Protein AF-A0AAD9PDE0-F1 (afdb_monomer_lite)

Secondary structure (DSSP, 8-state):
-------S-SS-S---HHHHHHGGGSSSSSSTTHHHHHHHHHHHHHH-HHHHHHHSHHHHHHHHHHHH-HHHHHHHHHHHHHHHHTTPPPPPPPPTTS-------

Sequence (105 aa):
MAREPGNLRELPMFNTPFTRFTEHWFTFQKGPCADFEIDYVRCASAVGMHRAEKECRNYLDDFLECAWGIKAVKRYEIMQKERRKQSLAPVKKPEPDSVHVPIIF

Foldseek 3Di:
DDDDPQDPPADDPDDDPVCVVCVVVPDCCPDPLNVLVVQLSVQCRNVPVVCSVPPVVVSVVVSVCVVPVPVVVVVVVVVVVVCVVVVHDDDDDDDPPPDPDPPPD

Structure (mmCIF, N/CA/C/O backbone):
data_AF-A0AAD9PDE0-F1
#
_entry.id   AF-A0AAD9PDE0-F1
#
loop_
_atom_site.group_PDB
_atom_site.id
_atom_site.type_symbol
_atom_site.label_atom_id
_atom_site.label_alt_id
_atom_site.label_comp_id
_atom_site.label_asym_id
_atom_site.label_entity_id
_atom_site.label_seq_id
_atom_site.pdbx_PDB_ins_code
_atom_site.Cartn_x
_atom_site.Cartn_y
_atom_site.Cartn_z
_atom_site.occupancy
_atom_site.B_iso_or_equiv
_atom_site.auth_seq_id
_atom_site.auth_comp_id
_atom_site.auth_asym_id
_atom_site.auth_atom_id
_atom_site.pdbx_PDB_model_num
ATOM 1 N N . MET A 1 1 ? 12.024 -23.763 -11.219 1.00 33.44 1 MET A N 1
ATOM 2 C CA . MET A 1 1 ? 11.286 -22.770 -12.028 1.00 33.44 1 MET A CA 1
ATOM 3 C C . MET A 1 1 ? 12.304 -22.040 -12.882 1.00 33.44 1 MET A C 1
ATOM 5 O O . MET A 1 1 ? 13.296 -21.563 -12.342 1.00 33.44 1 MET A O 1
ATOM 9 N N . ALA A 1 2 ? 12.155 -22.140 -14.201 1.00 34.41 2 ALA A N 1
ATOM 10 C CA . ALA A 1 2 ? 13.172 -21.768 -15.176 1.00 34.41 2 ALA A CA 1
ATOM 11 C C . ALA A 1 2 ? 13.486 -20.264 -15.129 1.00 34.41 2 ALA A C 1
ATOM 13 O O . ALA A 1 2 ? 12.583 -19.435 -15.068 1.00 34.41 2 ALA A O 1
ATOM 14 N N . ARG A 1 3 ? 14.785 -19.944 -15.136 1.00 49.25 3 ARG A N 1
ATOM 15 C CA . ARG A 1 3 ? 15.313 -18.602 -15.389 1.00 49.25 3 ARG A CA 1
ATOM 16 C C . ARG A 1 3 ? 15.246 -18.359 -16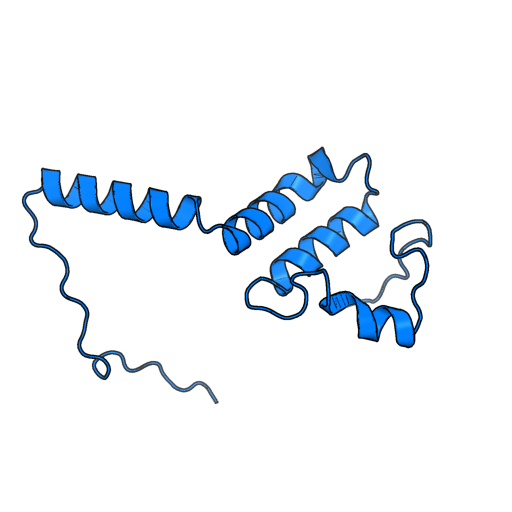.894 1.00 49.25 3 ARG A C 1
ATOM 18 O O . ARG A 1 3 ? 16.045 -18.943 -17.620 1.00 49.25 3 ARG A O 1
ATOM 25 N N . GLU A 1 4 ? 14.341 -17.503 -17.345 1.00 49.47 4 GLU A N 1
ATOM 26 C CA . GLU A 1 4 ? 14.459 -16.902 -18.674 1.00 49.47 4 GLU A CA 1
ATOM 27 C C . GLU A 1 4 ? 15.281 -15.608 -18.567 1.00 49.47 4 GLU A C 1
ATOM 29 O O . GLU A 1 4 ? 15.050 -14.814 -17.648 1.00 49.47 4 GLU A O 1
ATOM 34 N N . PRO A 1 5 ? 16.275 -15.384 -19.448 1.00 49.69 5 PRO A N 1
ATOM 35 C CA . PRO A 1 5 ? 16.994 -14.122 -19.499 1.00 49.69 5 PRO A CA 1
ATOM 36 C C . PRO A 1 5 ? 16.075 -13.056 -20.108 1.00 49.69 5 PRO A C 1
ATOM 38 O O . PRO A 1 5 ? 15.971 -12.922 -21.326 1.00 49.69 5 PRO A O 1
ATOM 41 N N . GLY A 1 6 ? 15.386 -12.322 -19.232 1.00 46.19 6 GLY A N 1
ATOM 42 C CA . GLY A 1 6 ? 14.613 -11.135 -19.583 1.00 46.19 6 GLY A CA 1
ATOM 43 C C . GLY A 1 6 ? 15.462 -10.128 -20.365 1.00 46.19 6 GLY A C 1
ATOM 44 O O . GLY A 1 6 ? 16.619 -9.862 -20.038 1.00 46.19 6 GLY A O 1
ATOM 45 N N . ASN A 1 7 ? 14.866 -9.632 -21.442 1.00 49.31 7 ASN A N 1
ATOM 46 C CA . ASN A 1 7 ? 15.402 -8.720 -22.443 1.00 49.31 7 ASN A CA 1
ATOM 47 C C . ASN A 1 7 ? 15.955 -7.424 -21.803 1.00 49.31 7 ASN A C 1
ATOM 49 O O . ASN A 1 7 ? 15.324 -6.834 -20.935 1.00 49.31 7 ASN A O 1
ATOM 53 N N . LEU A 1 8 ? 17.127 -6.957 -22.249 1.00 49.25 8 LEU A N 1
ATOM 54 C CA . LEU A 1 8 ? 17.958 -5.891 -21.648 1.00 49.25 8 LEU A CA 1
ATOM 55 C C . LEU A 1 8 ? 17.358 -4.454 -21.643 1.00 49.25 8 LEU A C 1
ATOM 57 O O . LEU A 1 8 ? 18.099 -3.480 -21.521 1.00 49.25 8 LEU A O 1
ATOM 61 N N . ARG A 1 9 ? 16.042 -4.275 -21.812 1.00 49.47 9 ARG A N 1
ATOM 62 C CA . ARG A 1 9 ? 15.375 -2.963 -21.984 1.00 49.47 9 ARG A CA 1
ATOM 63 C C . ARG A 1 9 ? 14.551 -2.495 -20.779 1.00 49.47 9 ARG A C 1
ATOM 65 O O . ARG A 1 9 ? 13.718 -1.602 -20.911 1.00 49.47 9 ARG A O 1
ATOM 72 N N . GLU A 1 10 ? 14.783 -3.079 -19.614 1.00 51.09 10 GLU A N 1
ATOM 73 C CA . GLU A 1 10 ? 13.917 -2.943 -18.445 1.00 51.0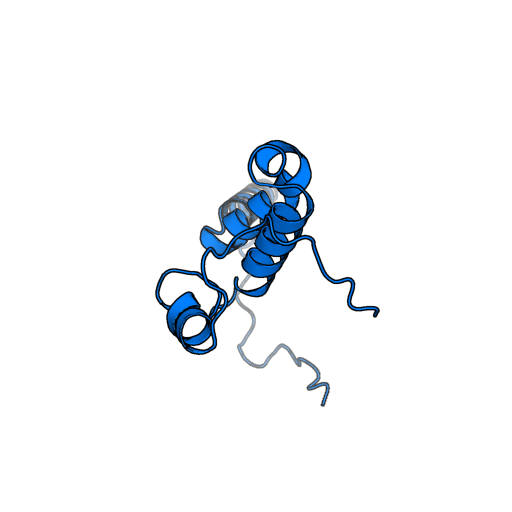9 10 GLU A CA 1
ATOM 74 C C . GLU A 1 10 ? 14.795 -2.651 -17.211 1.00 51.09 10 GLU A C 1
ATOM 76 O O . GLU A 1 10 ? 15.757 -3.368 -16.949 1.00 51.09 10 GLU A O 1
ATOM 81 N N . LEU A 1 11 ? 14.533 -1.534 -16.520 1.00 52.41 11 LEU A N 1
ATOM 82 C CA . LEU A 1 11 ? 15.346 -0.945 -15.433 1.00 52.41 11 LEU A CA 1
ATOM 83 C C . LEU A 1 11 ? 15.768 -1.969 -14.347 1.00 52.41 11 LEU A C 1
ATOM 85 O O . LEU A 1 11 ? 14.960 -2.832 -14.010 1.00 52.41 11 LEU A O 1
ATOM 89 N N . PRO A 1 12 ? 16.980 -1.866 -13.746 1.00 57.62 12 PRO A N 1
ATOM 90 C CA . PRO A 1 12 ? 17.768 -0.647 -13.529 1.00 57.62 12 PRO A CA 1
ATOM 91 C C . PRO A 1 12 ? 18.828 -0.380 -14.607 1.00 57.62 12 PRO A C 1
ATOM 93 O O . PRO A 1 12 ? 19.477 -1.295 -15.104 1.00 57.62 12 PRO A O 1
ATOM 96 N N . MET A 1 13 ? 19.069 0.906 -14.903 1.00 53.66 13 MET A N 1
ATOM 97 C CA . MET A 1 13 ? 20.085 1.383 -15.866 1.00 53.66 13 MET A CA 1
ATOM 98 C C . MET A 1 13 ? 21.495 0.821 -15.595 1.00 53.66 13 MET A C 1
ATOM 100 O O . MET A 1 13 ? 22.304 0.721 -16.512 1.00 53.66 13 MET A O 1
ATOM 104 N N . PHE A 1 14 ? 21.781 0.437 -14.344 1.00 58.09 14 PHE A N 1
ATOM 105 C CA . PHE A 1 14 ? 23.033 -0.185 -13.922 1.00 58.09 14 PHE A CA 1
ATOM 106 C C . PHE A 1 14 ? 22.748 -1.308 -12.919 1.00 58.09 14 PHE A C 1
ATOM 108 O O . PHE A 1 14 ? 22.480 -1.044 -11.747 1.00 58.09 14 PHE A O 1
ATOM 115 N N . ASN A 1 15 ? 22.832 -2.567 -13.353 1.00 61.84 15 ASN A N 1
ATOM 116 C CA . ASN A 1 15 ? 22.714 -3.731 -12.473 1.00 61.84 15 ASN A CA 1
ATOM 117 C C . ASN A 1 15 ? 24.113 -4.241 -12.088 1.00 61.84 15 ASN A C 1
ATOM 119 O O . ASN A 1 15 ? 24.660 -5.159 -12.696 1.00 61.84 15 ASN A O 1
ATOM 123 N N . THR A 1 16 ? 24.730 -3.577 -11.114 1.00 74.75 16 THR A N 1
ATOM 124 C CA . THR A 1 16 ? 26.064 -3.901 -10.594 1.00 74.75 16 THR A CA 1
ATOM 125 C C . THR A 1 16 ? 25.956 -4.356 -9.139 1.00 74.75 16 THR A C 1
ATOM 127 O O . THR A 1 16 ? 24.995 -3.998 -8.457 1.00 74.75 16 THR A O 1
ATOM 130 N N . PRO A 1 17 ? 26.938 -5.108 -8.611 1.00 74.31 17 PRO A N 1
ATOM 131 C CA . PRO A 1 17 ? 26.926 -5.522 -7.207 1.00 74.31 17 PRO A CA 1
ATOM 132 C C . PRO A 1 17 ? 26.792 -4.336 -6.238 1.00 74.31 17 PRO A C 1
ATOM 134 O O . PRO A 1 17 ? 26.112 -4.441 -5.222 1.00 74.31 17 PRO A O 1
ATOM 137 N N . PHE A 1 18 ? 27.384 -3.190 -6.591 1.00 74.12 18 PHE A N 1
ATOM 138 C CA . PHE A 1 18 ? 27.312 -1.962 -5.803 1.00 74.12 18 PHE A CA 1
ATOM 139 C C . PHE A 1 18 ? 25.936 -1.297 -5.868 1.00 74.12 18 PHE A C 1
ATOM 141 O O . PHE A 1 18 ? 25.405 -0.907 -4.833 1.00 74.12 18 PHE A O 1
ATOM 148 N N . THR A 1 19 ? 25.323 -1.211 -7.052 1.00 69.75 19 THR A N 1
ATOM 149 C CA . THR A 1 19 ? 23.986 -0.613 -7.189 1.00 69.75 19 THR A CA 1
ATOM 150 C C . THR A 1 19 ? 22.890 -1.473 -6.567 1.00 69.75 19 THR A C 1
ATOM 152 O O . THR A 1 19 ? 21.986 -0.916 -5.954 1.00 69.75 19 THR A O 1
ATOM 155 N N . ARG A 1 20 ? 23.015 -2.810 -6.601 1.00 68.12 20 ARG A N 1
ATOM 156 C CA . ARG A 1 20 ? 22.118 -3.717 -5.857 1.00 68.12 20 ARG A CA 1
ATOM 157 C C . ARG A 1 20 ? 22.254 -3.546 -4.348 1.00 68.12 20 ARG A C 1
ATOM 159 O O . ARG A 1 20 ? 21.274 -3.659 -3.619 1.00 68.12 20 ARG A O 1
ATOM 166 N N . PHE A 1 21 ? 23.465 -3.256 -3.866 1.00 74.00 21 PHE A N 1
ATOM 167 C CA . PHE A 1 21 ? 23.667 -2.979 -2.450 1.00 74.00 21 PHE A CA 1
ATOM 168 C C . PHE A 1 21 ? 23.026 -1.656 -2.036 1.00 74.00 21 PHE A C 1
ATOM 170 O O . PHE A 1 21 ? 22.528 -1.590 -0.931 1.00 74.00 21 PHE A O 1
ATOM 177 N N . THR A 1 22 ? 22.963 -0.617 -2.869 1.00 73.56 22 THR A N 1
ATOM 178 C CA . THR A 1 22 ? 22.364 0.676 -2.468 1.00 73.56 22 THR A CA 1
ATOM 179 C C . THR A 1 22 ? 20.873 0.815 -2.794 1.00 73.56 22 THR A C 1
ATOM 181 O O . THR A 1 22 ? 20.255 1.798 -2.399 1.00 73.56 22 THR A O 1
ATOM 184 N N . GLU A 1 23 ? 20.280 -0.159 -3.488 1.00 68.50 23 GLU A N 1
ATOM 185 C CA . GLU A 1 23 ? 18.903 -0.106 -4.004 1.00 68.50 23 GLU A CA 1
ATOM 186 C C . GLU A 1 23 ? 17.846 0.065 -2.900 1.00 68.50 23 GLU A C 1
ATOM 188 O O . GLU A 1 23 ? 16.916 0.861 -3.019 1.00 68.50 23 GLU A O 1
ATOM 193 N N . HIS A 1 24 ? 18.055 -0.608 -1.770 1.00 71.19 24 HIS A N 1
ATOM 194 C CA . HIS A 1 24 ? 17.164 -0.615 -0.609 1.00 71.19 24 HIS A CA 1
ATOM 195 C C . HIS A 1 24 ? 17.120 0.692 0.204 1.00 71.19 24 HIS A C 1
ATOM 197 O O . HIS A 1 24 ? 16.340 0.790 1.147 1.00 71.19 24 HIS A O 1
ATOM 203 N N . TRP A 1 25 ? 17.961 1.686 -0.104 1.00 72.12 25 TRP A N 1
ATOM 204 C CA . TRP A 1 25 ? 18.020 2.925 0.684 1.00 72.12 25 TRP A CA 1
ATOM 205 C C . TRP A 1 25 ? 16.877 3.897 0.358 1.00 72.12 25 TRP A C 1
ATOM 207 O O . TRP A 1 25 ? 16.484 4.699 1.203 1.00 72.12 25 TRP A O 1
ATOM 217 N N . PHE A 1 26 ? 16.334 3.803 -0.858 1.00 70.56 26 PHE A N 1
ATOM 218 C CA . PHE A 1 26 ? 15.269 4.671 -1.374 1.00 70.56 26 PHE A CA 1
ATOM 219 C C . PHE A 1 26 ? 14.009 3.896 -1.794 1.00 70.56 26 PHE A C 1
ATOM 221 O O . PHE A 1 26 ? 13.089 4.484 -2.355 1.00 70.56 26 PHE A O 1
ATOM 228 N N . THR A 1 27 ? 13.971 2.587 -1.539 1.00 76.56 27 THR A N 1
ATOM 229 C CA . THR A 1 27 ? 12.892 1.668 -1.935 1.00 76.56 27 THR A CA 1
ATOM 230 C C . THR A 1 27 ? 12.364 0.898 -0.723 1.00 76.56 27 THR A C 1
ATOM 232 O O . THR A 1 27 ? 12.982 0.895 0.344 1.00 76.56 27 THR A O 1
ATOM 235 N N . PHE A 1 28 ? 11.221 0.228 -0.869 1.00 77.25 28 PHE A N 1
ATOM 236 C CA . PHE A 1 28 ? 10.632 -0.628 0.170 1.00 77.25 28 PHE A CA 1
ATOM 237 C C . PHE A 1 28 ? 11.165 -2.072 0.124 1.00 77.25 28 PHE A C 1
ATOM 239 O O . PHE A 1 28 ? 10.673 -2.933 0.857 1.00 77.25 28 PHE A O 1
ATOM 246 N N . GLN A 1 29 ? 12.223 -2.326 -0.660 1.00 72.50 29 GLN A N 1
ATOM 247 C CA . GLN A 1 29 ? 12.813 -3.649 -0.887 1.00 72.50 29 GLN A CA 1
ATOM 248 C C . GLN A 1 29 ? 13.327 -4.309 0.400 1.00 72.50 29 GLN A C 1
ATOM 250 O O . GLN A 1 29 ? 13.549 -5.518 0.438 1.00 72.50 29 GLN A O 1
ATOM 255 N N . LYS A 1 30 ? 13.513 -3.532 1.474 1.00 72.69 30 LYS A N 1
ATOM 256 C CA . LYS A 1 30 ? 13.832 -4.028 2.814 1.00 72.69 30 LYS A CA 1
ATOM 257 C C . LYS A 1 30 ? 12.740 -3.605 3.798 1.00 72.69 30 LYS A C 1
ATOM 259 O O . LYS A 1 30 ? 12.890 -2.633 4.532 1.00 72.69 30 LYS A O 1
ATOM 264 N N . GLY A 1 31 ? 11.633 -4.344 3.811 1.00 83.00 31 GLY A N 1
ATOM 265 C CA . GLY A 1 31 ? 10.487 -4.071 4.674 1.00 83.00 31 GLY A CA 1
ATOM 266 C C . GLY A 1 31 ? 9.349 -5.080 4.496 1.00 83.0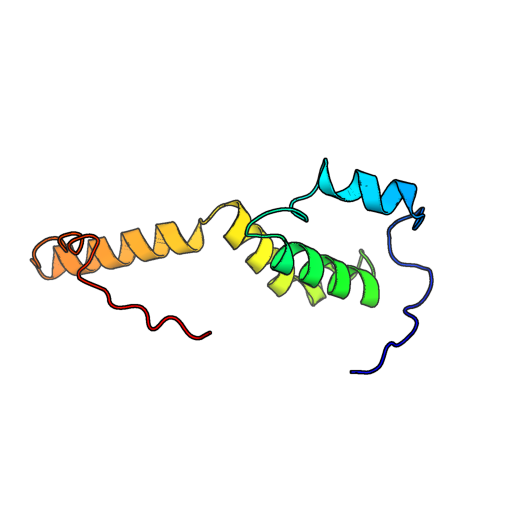0 31 GLY A C 1
ATOM 267 O O . GLY A 1 31 ? 9.464 -5.997 3.687 1.00 83.00 31 GLY A O 1
ATOM 268 N N . PRO A 1 32 ? 8.233 -4.914 5.225 1.00 86.62 32 PRO A N 1
ATOM 269 C CA . PRO A 1 32 ? 7.072 -5.805 5.128 1.00 86.62 32 PRO A CA 1
ATOM 270 C C . PRO A 1 32 ? 6.408 -5.795 3.741 1.00 86.62 32 PRO A C 1
ATOM 272 O O . PRO A 1 32 ? 5.689 -6.729 3.409 1.00 86.62 32 PRO A O 1
ATOM 275 N N . CYS A 1 33 ? 6.660 -4.759 2.932 1.00 91.19 33 CYS A N 1
ATOM 276 C CA . CYS A 1 33 ? 6.110 -4.603 1.584 1.00 91.19 33 CYS A CA 1
ATOM 277 C C . CYS A 1 33 ? 7.099 -4.963 0.463 1.00 91.19 33 CYS A C 1
ATOM 279 O O . CYS A 1 33 ? 6.806 -4.705 -0.703 1.00 91.19 33 CYS A O 1
ATOM 281 N N . ALA A 1 34 ? 8.258 -5.539 0.801 1.00 88.06 34 ALA A N 1
ATOM 282 C CA . ALA A 1 34 ? 9.312 -5.845 -0.164 1.00 88.06 34 ALA A CA 1
ATOM 283 C C . ALA A 1 34 ? 8.834 -6.791 -1.273 1.00 88.06 34 ALA A C 1
ATOM 285 O O . ALA A 1 34 ? 9.106 -6.550 -2.446 1.00 88.06 34 ALA A O 1
ATOM 286 N N . ASP A 1 35 ? 8.080 -7.830 -0.915 1.00 89.69 35 ASP A N 1
ATOM 287 C CA . ASP A 1 35 ? 7.604 -8.823 -1.881 1.00 89.69 35 ASP A CA 1
ATOM 288 C C . ASP A 1 35 ? 6.662 -8.194 -2.921 1.00 89.69 35 ASP A C 1
ATOM 290 O O . ASP A 1 35 ? 6.813 -8.433 -4.119 1.00 89.69 35 ASP A O 1
ATOM 294 N N . PHE A 1 36 ? 5.767 -7.300 -2.485 1.00 93.19 36 PHE A N 1
ATOM 295 C CA . PHE A 1 36 ? 4.851 -6.586 -3.380 1.00 93.19 36 PHE A CA 1
ATOM 296 C C . PHE A 1 36 ? 5.579 -5.625 -4.325 1.00 93.19 36 PHE A C 1
ATOM 298 O O . PHE A 1 36 ? 5.236 -5.541 -5.504 1.00 93.19 36 PHE A O 1
ATOM 305 N N . GLU A 1 37 ? 6.598 -4.914 -3.832 1.00 89.12 37 GLU A N 1
ATOM 306 C CA . GLU A 1 37 ? 7.417 -4.047 -4.683 1.00 89.12 37 GLU A CA 1
ATOM 307 C C . GLU A 1 37 ? 8.163 -4.865 -5.744 1.00 89.12 37 GLU A C 1
ATOM 309 O O . GLU A 1 37 ? 8.165 -4.504 -6.921 1.00 89.12 37 GLU A O 1
ATOM 314 N N . ILE A 1 38 ? 8.749 -5.999 -5.352 1.00 87.44 38 ILE A N 1
ATOM 315 C CA . ILE A 1 38 ? 9.473 -6.881 -6.268 1.00 87.44 38 ILE A CA 1
ATOM 316 C C . ILE A 1 38 ? 8.540 -7.474 -7.330 1.00 87.44 38 ILE A C 1
ATOM 318 O O . ILE A 1 38 ? 8.928 -7.550 -8.497 1.00 87.44 38 ILE A O 1
ATOM 322 N N . ASP A 1 39 ? 7.316 -7.859 -6.976 1.00 90.19 39 ASP A N 1
ATOM 323 C CA . ASP A 1 39 ? 6.348 -8.387 -7.940 1.00 90.19 39 ASP A CA 1
ATOM 324 C C . ASP A 1 39 ? 5.873 -7.320 -8.936 1.00 90.19 39 ASP A C 1
ATOM 326 O O . ASP A 1 39 ? 5.814 -7.586 -10.142 1.00 90.19 39 ASP A O 1
ATOM 330 N N . TYR A 1 40 ? 5.637 -6.086 -8.475 1.00 90.25 40 TYR A N 1
ATOM 331 C CA . TYR A 1 40 ? 5.357 -4.965 -9.373 1.00 90.25 40 TYR A CA 1
ATOM 332 C C . TYR A 1 40 ? 6.532 -4.696 -10.318 1.00 90.25 40 TYR A C 1
ATOM 334 O O . TYR A 1 40 ? 6.328 -4.599 -11.528 1.00 90.25 40 TYR A O 1
ATOM 342 N N . VAL A 1 41 ? 7.763 -4.636 -9.799 1.00 86.44 41 VAL A N 1
ATOM 343 C CA . VAL A 1 41 ? 8.968 -4.390 -10.605 1.00 86.44 41 VAL A CA 1
ATOM 344 C C . VAL A 1 41 ? 9.192 -5.502 -11.630 1.00 86.44 41 VAL A C 1
ATOM 346 O O . VAL A 1 41 ? 9.532 -5.197 -12.767 1.00 86.44 41 VAL A O 1
ATOM 349 N N . ARG A 1 42 ? 8.942 -6.772 -11.291 1.00 87.00 42 ARG A N 1
ATOM 350 C CA . ARG A 1 42 ? 9.036 -7.902 -12.237 1.00 87.00 42 ARG A CA 1
ATOM 351 C C . ARG A 1 42 ? 8.011 -7.824 -13.365 1.00 87.00 42 ARG A C 1
ATOM 353 O O . ARG A 1 42 ? 8.326 -8.146 -14.507 1.00 87.00 42 ARG A O 1
ATOM 360 N N . CYS A 1 43 ? 6.781 -7.420 -13.058 1.00 88.94 43 CYS A N 1
ATOM 361 C CA . CYS A 1 43 ? 5.765 -7.225 -14.088 1.00 88.94 43 CYS A CA 1
ATOM 362 C C . CYS A 1 43 ? 6.114 -6.014 -14.965 1.00 88.94 43 CYS A C 1
ATOM 364 O O . CYS A 1 43 ? 6.121 -6.098 -16.193 1.00 88.94 43 CYS A O 1
ATOM 366 N N . ALA A 1 44 ? 6.444 -4.886 -14.331 1.00 87.12 44 ALA A N 1
ATOM 367 C CA . ALA A 1 44 ? 6.762 -3.641 -15.014 1.00 87.12 44 ALA A CA 1
ATOM 368 C C . ALA A 1 44 ? 8.040 -3.746 -15.845 1.00 87.12 44 ALA A C 1
ATOM 370 O O . ALA A 1 44 ? 8.138 -3.070 -16.873 1.00 87.12 44 ALA A O 1
ATOM 371 N N . SER A 1 45 ? 8.979 -4.603 -15.420 1.00 80.69 45 SER A N 1
ATOM 372 C CA . SER A 1 45 ? 10.094 -5.004 -16.253 1.00 80.69 45 SER A CA 1
ATOM 373 C C . SER A 1 45 ? 9.518 -5.692 -17.484 1.00 80.69 45 SER A C 1
ATOM 375 O O . SER A 1 45 ? 9.442 -5.025 -18.505 1.00 80.69 45 SER A O 1
ATOM 377 N N . ALA A 1 46 ? 8.958 -6.902 -17.384 1.00 83.56 46 ALA A N 1
ATOM 378 C CA . ALA A 1 46 ? 8.629 -7.750 -18.540 1.00 83.56 46 ALA A CA 1
ATOM 379 C C . ALA A 1 46 ? 7.763 -7.092 -19.640 1.00 83.56 46 ALA A C 1
ATOM 381 O O . ALA A 1 46 ? 7.808 -7.485 -20.809 1.00 83.56 46 ALA A O 1
ATOM 382 N N . VAL A 1 47 ? 6.925 -6.119 -19.273 1.00 84.25 47 VAL A N 1
ATOM 383 C CA . VAL A 1 47 ? 6.011 -5.431 -20.195 1.00 84.25 47 VAL A CA 1
ATOM 384 C C . VAL A 1 47 ? 6.568 -4.074 -20.676 1.00 84.25 47 VAL A C 1
ATOM 386 O O . VAL A 1 47 ? 6.244 -3.612 -21.782 1.00 84.25 47 VAL A O 1
ATOM 389 N N . GLY A 1 48 ? 7.426 -3.438 -19.878 1.00 82.56 48 GLY A N 1
ATOM 390 C CA . GLY A 1 48 ? 7.933 -2.080 -20.065 1.00 82.56 48 GLY A CA 1
ATOM 391 C C . GLY A 1 48 ? 7.008 -0.987 -19.504 1.00 82.56 48 GLY A C 1
ATOM 392 O O . GLY A 1 48 ? 5.782 -1.124 -19.469 1.00 82.56 48 GLY A O 1
ATOM 393 N N . MET A 1 49 ? 7.595 0.155 -19.113 1.00 76.69 49 MET A N 1
ATOM 394 C CA . MET A 1 49 ? 6.910 1.209 -18.338 1.00 76.69 49 MET A CA 1
ATOM 395 C C . MET A 1 49 ? 5.614 1.739 -18.970 1.00 76.69 49 MET A C 1
ATOM 397 O O . MET A 1 49 ? 4.644 1.972 -18.258 1.00 76.69 49 MET A O 1
ATOM 401 N N . HIS A 1 50 ? 5.565 1.905 -20.297 1.00 83.38 50 HIS A N 1
ATOM 402 C CA . HIS A 1 50 ? 4.382 2.458 -20.974 1.00 83.38 50 HIS A CA 1
ATOM 403 C C . HIS A 1 50 ? 3.130 1.585 -20.845 1.00 83.38 50 HIS A C 1
ATOM 405 O O . HIS A 1 50 ? 2.011 2.093 -20.873 1.00 83.38 50 HIS A O 1
ATOM 411 N N . ARG A 1 51 ? 3.313 0.268 -20.750 1.00 87.12 51 ARG A N 1
ATOM 412 C CA . ARG A 1 51 ? 2.222 -0.707 -20.649 1.00 87.12 51 ARG A CA 1
ATOM 413 C C . ARG A 1 51 ? 1.998 -1.169 -19.211 1.00 87.12 51 ARG A C 1
ATOM 415 O O . ARG A 1 51 ? 0.886 -1.574 -18.879 1.00 87.12 51 ARG A O 1
ATOM 422 N N . ALA A 1 52 ? 3.012 -1.033 -18.354 1.00 85.88 52 ALA A N 1
ATOM 423 C CA . ALA A 1 52 ? 2.956 -1.389 -16.942 1.00 85.88 52 ALA A CA 1
ATOM 424 C C . ALA A 1 52 ? 1.794 -0.710 -16.194 1.00 85.88 52 ALA A C 1
ATOM 426 O O . ALA A 1 52 ? 1.164 -1.349 -15.359 1.00 85.88 52 ALA A O 1
ATOM 427 N N . GLU A 1 53 ? 1.439 0.534 -16.537 1.00 87.25 53 GLU A N 1
ATOM 428 C CA . GLU A 1 53 ? 0.314 1.242 -15.901 1.00 87.25 53 GLU A CA 1
ATOM 429 C C . GLU A 1 53 ? -1.026 0.499 -16.060 1.00 87.25 53 GLU A C 1
ATOM 431 O O . GLU A 1 53 ? -1.867 0.512 -15.162 1.00 87.25 53 GLU A O 1
ATOM 436 N N . LYS A 1 54 ? -1.231 -0.171 -17.200 1.00 92.94 54 LYS A N 1
ATOM 437 C CA . LYS A 1 54 ? -2.467 -0.910 -17.484 1.00 92.94 54 LYS A CA 1
ATOM 438 C C . LYS A 1 54 ? -2.355 -2.379 -17.105 1.00 92.94 54 LYS A C 1
ATOM 440 O O . LYS A 1 54 ? -3.258 -2.905 -16.463 1.00 92.94 54 LYS A O 1
ATOM 445 N N . GLU A 1 55 ? -1.272 -3.033 -17.513 1.00 91.69 55 GLU A N 1
ATOM 446 C CA . GLU A 1 55 ? -1.111 -4.485 -17.375 1.00 91.69 55 GLU A CA 1
ATOM 447 C C . GLU A 1 55 ? -0.676 -4.889 -15.958 1.00 91.69 55 GLU A C 1
ATOM 449 O O . GLU A 1 55 ? -1.156 -5.889 -15.430 1.00 91.69 55 GLU A O 1
ATOM 454 N N . CYS A 1 56 ? 0.151 -4.076 -15.294 1.00 94.88 56 CYS A N 1
AT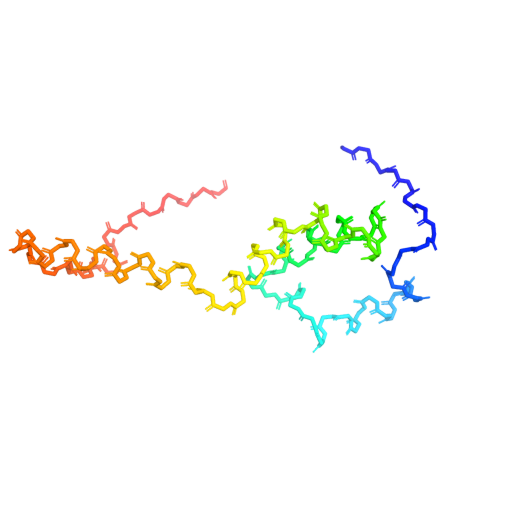OM 455 C CA . CYS A 1 56 ? 0.678 -4.350 -13.951 1.00 94.88 56 CYS A CA 1
ATOM 456 C C . CYS A 1 56 ? -0.083 -3.616 -12.838 1.00 94.88 56 CYS A C 1
ATOM 458 O O . CYS A 1 56 ? 0.399 -3.522 -11.708 1.00 94.88 56 CYS A O 1
ATOM 460 N N . ARG A 1 57 ? -1.284 -3.106 -13.138 1.00 95.12 57 ARG A N 1
ATOM 461 C CA . ARG A 1 57 ? -2.082 -2.298 -12.209 1.00 95.12 57 ARG A CA 1
ATOM 462 C C . ARG A 1 57 ? -2.408 -3.023 -10.906 1.00 95.12 57 ARG A C 1
ATOM 464 O O . ARG A 1 57 ? -2.357 -2.406 -9.852 1.00 95.12 57 ARG A O 1
ATOM 471 N N . ASN A 1 58 ? -2.695 -4.322 -10.969 1.00 95.44 58 ASN A N 1
ATOM 472 C CA . ASN A 1 58 ? -3.023 -5.107 -9.776 1.00 95.44 58 ASN A CA 1
ATOM 473 C C . ASN A 1 58 ? -1.844 -5.153 -8.791 1.00 95.44 58 ASN A C 1
ATOM 475 O O . ASN A 1 58 ? -2.025 -4.874 -7.613 1.00 95.44 58 ASN A O 1
ATOM 479 N N . TYR A 1 59 ? -0.630 -5.415 -9.288 1.00 95.19 59 TYR A N 1
ATOM 480 C CA . TYR A 1 59 ? 0.578 -5.436 -8.458 1.00 95.19 59 TYR A CA 1
ATOM 481 C C . TYR A 1 59 ? 0.890 -4.063 -7.861 1.00 95.19 59 TYR A C 1
ATOM 483 O O . TYR A 1 59 ? 1.293 -3.964 -6.704 1.00 95.19 59 TYR A O 1
ATOM 491 N N . LEU A 1 60 ? 0.662 -2.995 -8.632 1.00 93.94 60 LEU A N 1
ATOM 492 C CA . LEU A 1 60 ? 0.806 -1.633 -8.132 1.00 93.94 60 LEU A CA 1
ATOM 493 C C . LEU A 1 60 ? -0.212 -1.338 -7.024 1.00 93.94 60 LEU A C 1
ATOM 495 O O . LEU A 1 60 ? 0.153 -0.810 -5.978 1.00 93.94 60 LEU A O 1
ATOM 499 N N . ASP A 1 61 ? -1.477 -1.701 -7.231 1.00 95.75 61 ASP A N 1
ATOM 500 C CA . ASP A 1 61 ? -2.546 -1.485 -6.258 1.00 95.75 61 ASP A CA 1
ATOM 501 C C . ASP A 1 61 ? -2.311 -2.264 -4.954 1.00 95.75 61 ASP A C 1
ATOM 503 O O . ASP A 1 61 ? -2.675 -1.761 -3.890 1.00 95.75 61 ASP A O 1
ATOM 507 N N . ASP A 1 62 ? -1.708 -3.454 -5.016 1.00 95.75 62 ASP A N 1
ATOM 508 C CA . ASP A 1 62 ? -1.332 -4.250 -3.840 1.00 95.75 62 ASP A CA 1
ATOM 509 C C . ASP A 1 62 ? -0.125 -3.647 -3.108 1.00 95.75 62 ASP A C 1
ATOM 511 O O . ASP A 1 62 ? -0.147 -3.510 -1.883 1.00 95.75 62 ASP A O 1
ATOM 515 N N . PHE A 1 63 ? 0.894 -3.187 -3.839 1.00 94.06 63 PHE A N 1
ATOM 516 C CA . PHE A 1 63 ? 2.028 -2.467 -3.254 1.00 94.06 63 PHE A CA 1
ATOM 517 C C . PHE A 1 63 ? 1.585 -1.186 -2.529 1.00 94.06 63 PHE A C 1
ATOM 519 O O . PHE A 1 63 ? 1.977 -0.942 -1.386 1.00 94.06 63 PHE A O 1
ATOM 526 N N . LEU A 1 64 ? 0.715 -0.392 -3.160 1.00 94.12 64 LEU A N 1
ATOM 527 C CA . LEU A 1 64 ? 0.159 0.826 -2.570 1.00 94.12 64 LEU A CA 1
ATOM 528 C C . L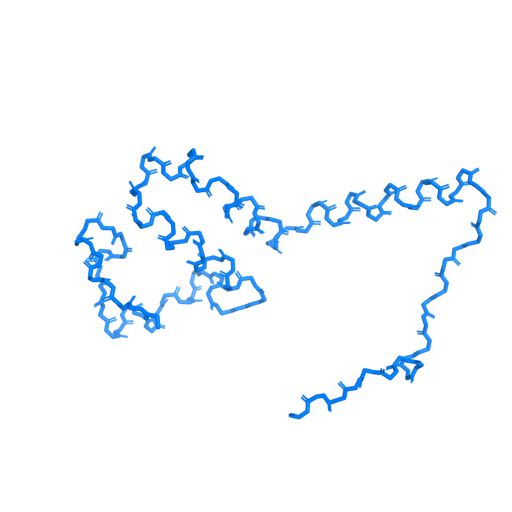EU A 1 64 ? -0.749 0.527 -1.368 1.00 94.12 64 LEU A C 1
ATOM 530 O O . LEU A 1 64 ? -0.787 1.299 -0.407 1.00 94.12 64 LEU A O 1
ATOM 534 N N . GLU A 1 65 ? -1.476 -0.593 -1.399 1.00 96.44 65 GLU A N 1
ATOM 535 C CA . GLU A 1 65 ? -2.253 -1.056 -0.250 1.00 96.44 65 GLU A CA 1
ATOM 536 C C . GLU A 1 65 ? -1.342 -1.418 0.917 1.00 96.44 65 GLU A C 1
ATOM 538 O O . GLU A 1 65 ? -1.602 -0.949 2.018 1.00 96.44 65 GLU A O 1
ATOM 543 N N . CYS A 1 66 ? -0.243 -2.134 0.685 1.00 94.31 66 CYS A N 1
ATOM 544 C CA . CYS A 1 66 ? 0.713 -2.449 1.742 1.00 94.31 66 CYS A CA 1
ATOM 545 C C . CYS A 1 66 ? 1.373 -1.183 2.317 1.00 94.31 66 CYS A C 1
ATOM 547 O O . CYS A 1 66 ? 1.510 -1.049 3.533 1.00 94.31 66 CYS A O 1
ATOM 549 N N . ALA A 1 67 ? 1.737 -0.222 1.460 1.00 91.75 67 ALA A N 1
ATOM 550 C CA . ALA A 1 67 ? 2.408 1.008 1.878 1.00 91.75 67 ALA A CA 1
ATOM 551 C C . ALA A 1 67 ? 1.514 1.936 2.721 1.00 91.75 67 ALA A C 1
ATOM 553 O O . ALA A 1 67 ? 2.006 2.602 3.634 1.00 91.75 67 ALA A O 1
ATOM 554 N N . TRP A 1 68 ? 0.210 2.000 2.426 1.00 93.38 68 TRP A N 1
ATOM 555 C CA . TRP A 1 68 ? -0.701 2.962 3.063 1.00 93.38 68 TRP A CA 1
ATOM 556 C C . TRP A 1 68 ? -1.829 2.342 3.900 1.00 93.38 68 TRP A C 1
ATOM 558 O O . TRP A 1 68 ? -2.432 3.037 4.715 1.00 93.38 68 TRP A O 1
ATOM 568 N N . GLY A 1 69 ? -2.165 1.068 3.702 1.00 93.94 69 GLY A N 1
ATOM 569 C CA . GLY A 1 69 ? -3.191 0.330 4.451 1.00 93.94 69 GLY A CA 1
ATOM 570 C C . GLY A 1 69 ? -4.629 0.830 4.265 1.00 93.94 69 GLY A C 1
ATOM 571 O O . GLY A 1 69 ? -5.504 0.544 5.086 1.00 93.94 69 GLY A O 1
ATOM 572 N N . ILE A 1 70 ? -4.909 1.610 3.215 1.00 95.75 70 ILE A N 1
ATOM 573 C CA . ILE A 1 70 ? -6.186 2.335 3.060 1.00 95.75 70 ILE A CA 1
ATOM 574 C C . ILE A 1 70 ? -7.376 1.368 2.984 1.00 95.75 70 ILE A C 1
ATOM 576 O O . ILE A 1 70 ? -8.421 1.603 3.604 1.00 95.75 70 ILE A O 1
ATOM 580 N N . LYS A 1 71 ? -7.240 0.265 2.231 1.00 95.75 71 LYS A N 1
ATOM 581 C CA . LYS A 1 71 ? -8.318 -0.725 2.079 1.00 95.75 71 LYS A CA 1
ATOM 582 C C . LYS A 1 71 ? -8.554 -1.465 3.398 1.00 95.75 71 LYS A C 1
ATOM 584 O O . LYS A 1 71 ? -9.715 -1.622 3.785 1.00 95.75 71 LYS A O 1
ATOM 589 N N . ALA A 1 72 ? -7.496 -1.850 4.114 1.00 95.25 72 ALA A N 1
ATOM 590 C CA . ALA A 1 72 ? -7.597 -2.467 5.436 1.00 95.25 72 ALA A CA 1
ATOM 591 C C . ALA A 1 72 ? -8.337 -1.579 6.454 1.00 95.25 72 ALA A C 1
ATOM 593 O O . ALA A 1 72 ? -9.279 -2.041 7.107 1.00 95.25 72 ALA A O 1
ATOM 594 N N . VAL A 1 73 ? -7.990 -0.289 6.537 1.00 96.44 73 VAL A N 1
ATOM 595 C CA . VAL A 1 73 ? -8.660 0.671 7.436 1.00 96.44 73 VAL A CA 1
ATOM 596 C C . VAL A 1 73 ? -10.134 0.827 7.068 1.00 96.44 73 VAL A C 1
ATOM 598 O O . VAL A 1 73 ? -11.012 0.687 7.922 1.00 96.44 73 VAL A O 1
ATOM 601 N N . LYS A 1 74 ? -10.440 1.023 5.782 1.00 97.50 74 LYS A N 1
ATOM 602 C CA . LYS A 1 74 ? -11.825 1.150 5.311 1.00 97.50 74 LYS A CA 1
ATOM 603 C C . LYS A 1 74 ? -12.649 -0.103 5.610 1.00 97.50 74 LYS A C 1
ATOM 605 O O . LYS A 1 74 ? -13.805 -0.004 6.026 1.00 97.50 74 LYS A O 1
ATOM 610 N N . ARG A 1 75 ? -12.059 -1.289 5.434 1.00 96.94 75 ARG A N 1
ATOM 611 C CA . ARG A 1 75 ? -12.694 -2.566 5.783 1.00 96.94 75 ARG A CA 1
ATOM 612 C C . ARG A 1 75 ? -13.014 -2.619 7.275 1.00 96.94 75 ARG A C 1
ATOM 614 O O . ARG A 1 75 ? -14.136 -2.973 7.633 1.00 96.94 75 ARG A O 1
ATOM 621 N N . TYR A 1 76 ? -12.069 -2.240 8.134 1.00 95.06 76 TYR A N 1
ATOM 622 C CA . TYR A 1 76 ? -12.283 -2.169 9.579 1.00 95.06 76 TYR A CA 1
ATOM 623 C C . TYR A 1 76 ? -13.446 -1.235 9.937 1.00 95.06 76 TYR A C 1
ATOM 625 O O . TYR A 1 76 ? -14.363 -1.643 10.650 1.00 95.06 76 TYR A O 1
ATOM 633 N N . GLU A 1 77 ? -13.485 -0.026 9.381 1.00 95.75 77 GLU A N 1
ATOM 634 C CA . GLU A 1 77 ? -14.567 0.927 9.644 1.00 95.75 77 GLU A CA 1
ATOM 635 C C . GLU A 1 77 ? -15.948 0.399 9.248 1.00 95.75 77 GLU A C 1
ATOM 637 O O . GLU A 1 77 ? -16.916 0.589 9.989 1.00 95.75 77 GLU A O 1
ATOM 642 N N . ILE A 1 78 ? -16.054 -0.260 8.090 1.00 97.12 78 ILE A N 1
ATOM 643 C CA . ILE A 1 78 ? -17.311 -0.851 7.617 1.00 97.12 78 ILE A CA 1
ATOM 644 C C . ILE A 1 78 ? -17.760 -1.960 8.573 1.00 97.12 78 ILE A C 1
ATOM 646 O O . ILE A 1 78 ? -18.907 -1.949 9.017 1.00 97.12 78 ILE A O 1
ATOM 650 N N . MET A 1 79 ? -16.856 -2.860 8.971 1.00 94.12 79 MET A N 1
ATOM 651 C CA . MET A 1 79 ? -17.171 -3.924 9.933 1.00 94.12 79 MET A CA 1
ATOM 652 C C . MET A 1 79 ? -17.648 -3.355 11.278 1.00 94.12 79 MET A C 1
ATOM 654 O O . MET A 1 79 ? -18.610 -3.857 11.861 1.00 94.12 79 MET A O 1
ATOM 658 N N . GLN A 1 80 ? -17.032 -2.271 11.754 1.00 92.62 80 GLN A N 1
ATOM 659 C CA . GLN A 1 80 ? -17.446 -1.601 12.988 1.00 92.62 80 GLN A CA 1
ATOM 660 C C . GLN A 1 80 ? -18.798 -0.887 12.843 1.00 92.62 80 GLN A C 1
ATOM 662 O O . GLN A 1 80 ? -19.597 -0.880 13.780 1.00 92.62 80 GLN A O 1
ATOM 667 N N . LYS A 1 81 ? -19.094 -0.299 11.675 1.00 94.69 81 LYS A N 1
ATOM 668 C CA . LYS A 1 81 ? -20.415 0.280 11.376 1.00 94.69 81 LYS A CA 1
ATOM 669 C C . LYS A 1 81 ? -21.506 -0.790 11.408 1.00 94.69 81 LYS A C 1
ATOM 671 O O . LYS A 1 81 ? -22.515 -0.566 12.069 1.00 94.69 81 LYS A O 1
ATOM 676 N N . GLU A 1 82 ? -21.291 -1.943 10.779 1.00 95.38 82 GLU A N 1
ATOM 677 C CA . GLU A 1 82 ? -22.263 -3.046 10.796 1.00 95.38 82 GLU A CA 1
ATOM 678 C C . GLU A 1 82 ? -22.485 -3.611 12.205 1.00 95.38 82 GLU A C 1
ATOM 680 O O . GLU A 1 82 ? -23.626 -3.798 12.622 1.00 95.38 82 GLU A O 1
ATOM 685 N N . ARG A 1 83 ? -21.425 -3.774 13.005 1.00 93.38 83 ARG A N 1
ATOM 686 C CA . ARG A 1 83 ? -21.551 -4.199 14.413 1.00 93.38 83 ARG A CA 1
ATOM 687 C C . ARG A 1 83 ? -22.394 -3.241 15.249 1.00 93.38 83 ARG A C 1
ATOM 689 O O . ARG A 1 83 ? -23.240 -3.689 16.018 1.00 93.38 83 ARG A O 1
ATOM 696 N N . ARG A 1 84 ? -22.194 -1.929 15.072 1.00 91.94 84 ARG A N 1
ATOM 697 C CA . ARG A 1 84 ? -22.996 -0.899 15.751 1.00 91.94 84 ARG A CA 1
ATOM 698 C C . ARG A 1 84 ? -24.465 -0.946 15.338 1.00 91.94 84 ARG A C 1
ATOM 700 O O . ARG A 1 84 ? -25.318 -0.796 16.201 1.00 91.94 84 ARG A O 1
ATOM 707 N N . LYS A 1 85 ? -24.764 -1.192 14.055 1.00 94.75 85 LYS A N 1
ATOM 708 C CA . LYS A 1 85 ? -26.150 -1.371 13.580 1.00 94.75 85 LYS A CA 1
ATOM 709 C C . LYS A 1 85 ? -26.834 -2.569 14.238 1.00 94.75 85 LYS A C 1
ATOM 711 O O . LYS A 1 85 ? -28.021 -2.508 14.523 1.00 94.75 85 LYS A O 1
ATOM 716 N N . GLN A 1 86 ? -26.083 -3.638 14.481 1.00 95.12 86 GLN A N 1
ATOM 717 C CA . GLN A 1 86 ? -26.576 -4.860 15.120 1.00 95.12 86 GLN A CA 1
ATOM 718 C C . GLN A 1 86 ? -26.573 -4.782 16.658 1.00 95.12 86 GLN A C 1
ATOM 720 O O . GLN A 1 86 ? -26.843 -5.785 17.312 1.00 95.12 86 GLN A O 1
ATOM 725 N N . SER A 1 87 ? -26.244 -3.622 17.248 1.00 91.75 87 SER A N 1
ATOM 726 C CA . SER A 1 87 ? -26.109 -3.432 18.701 1.00 91.75 87 SER A CA 1
ATOM 727 C C . SER A 1 87 ? -25.181 -4.458 19.372 1.00 91.75 87 SER A C 1
ATOM 729 O O . SER A 1 87 ? -25.350 -4.799 20.543 1.00 91.75 87 SER A O 1
ATOM 731 N N . LEU A 1 88 ? -24.185 -4.960 18.632 1.00 88.75 88 LEU A N 1
ATOM 732 C CA . LEU A 1 88 ? -23.201 -5.910 19.140 1.00 88.75 88 LEU A CA 1
ATOM 733 C C . LEU A 1 88 ? -22.151 -5.183 19.983 1.00 88.75 88 LEU A C 1
ATOM 735 O O . LEU A 1 88 ? -21.689 -4.094 19.631 1.00 88.75 88 LEU A O 1
ATOM 739 N N . ALA A 1 89 ? -21.723 -5.819 21.073 1.00 86.00 89 ALA A N 1
ATOM 740 C CA . ALA A 1 89 ? -20.637 -5.302 21.895 1.00 86.00 89 ALA A CA 1
ATOM 741 C C . ALA A 1 89 ? -19.314 -5.210 21.094 1.00 86.00 89 ALA A C 1
ATOM 743 O O . ALA A 1 89 ? -19.069 -6.024 20.192 1.00 86.00 89 ALA A O 1
ATOM 744 N N . PRO A 1 90 ? -18.425 -4.251 21.422 1.00 82.69 90 PRO A N 1
ATOM 745 C CA . PRO A 1 90 ? -17.083 -4.194 20.850 1.00 82.69 90 PRO A CA 1
ATOM 746 C C . PRO A 1 90 ? -16.314 -5.493 21.112 1.00 82.69 90 PRO A C 1
ATOM 748 O O . PRO A 1 90 ? -16.367 -6.041 22.215 1.00 82.69 90 PRO A O 1
ATOM 751 N N . VAL A 1 91 ? -15.570 -5.980 20.115 1.00 84.25 91 VAL A N 1
ATOM 752 C CA . VAL A 1 91 ? -14.679 -7.131 20.322 1.00 84.25 91 VAL A CA 1
ATOM 753 C C . VAL A 1 91 ? -13.545 -6.722 21.242 1.00 84.25 91 VAL A C 1
ATOM 755 O O . VAL A 1 91 ? -12.809 -5.778 20.960 1.00 84.25 91 VAL A O 1
ATOM 758 N N . LYS A 1 92 ? -13.423 -7.450 22.351 1.00 84.38 92 LYS A N 1
ATOM 759 C CA . LYS A 1 92 ? -12.285 -7.337 23.256 1.00 84.38 92 LYS A CA 1
ATOM 760 C C . LYS A 1 92 ? -11.058 -7.928 22.567 1.00 84.38 92 LYS A C 1
ATOM 762 O O . LYS A 1 92 ? -11.164 -8.954 21.894 1.00 84.38 92 LYS A O 1
ATOM 767 N N . LYS A 1 93 ? -9.903 -7.282 22.731 1.00 82.44 93 LYS A N 1
ATOM 768 C CA . LYS A 1 93 ? -8.630 -7.865 22.302 1.00 82.44 93 LYS A CA 1
ATOM 769 C C . LYS A 1 93 ? -8.440 -9.190 23.061 1.00 82.44 93 LYS A C 1
ATOM 771 O O . LYS A 1 93 ? -8.680 -9.197 24.270 1.00 82.44 93 LYS A O 1
ATOM 776 N N . PRO A 1 94 ? -8.064 -10.288 22.387 1.00 82.50 94 PRO A N 1
ATOM 777 C CA . PRO A 1 94 ? -7.719 -11.520 23.085 1.00 82.50 94 PRO A CA 1
ATOM 778 C C . PRO A 1 94 ? -6.508 -11.296 24.004 1.00 82.50 94 PRO A C 1
ATOM 780 O O . PRO A 1 94 ? -5.665 -10.434 23.735 1.00 82.50 94 PRO A O 1
ATOM 783 N N . GLU A 1 95 ? -6.432 -12.074 25.083 1.00 85.12 95 GLU A N 1
ATOM 784 C CA . GLU A 1 95 ? -5.260 -12.144 25.966 1.00 85.12 95 GLU A CA 1
ATOM 785 C C . GLU A 1 95 ? -4.022 -12.521 25.121 1.00 85.12 95 GLU A C 1
ATOM 787 O O . GLU A 1 95 ? -4.159 -13.384 24.242 1.00 85.12 95 GLU A O 1
ATOM 792 N N . PRO A 1 96 ? -2.841 -11.909 25.342 1.00 76.31 96 PRO A N 1
ATOM 793 C CA . PRO A 1 96 ? -1.655 -12.081 24.490 1.00 76.31 96 PRO A CA 1
ATOM 794 C C . PRO A 1 96 ? -1.218 -13.538 24.258 1.00 76.31 96 PRO A C 1
ATOM 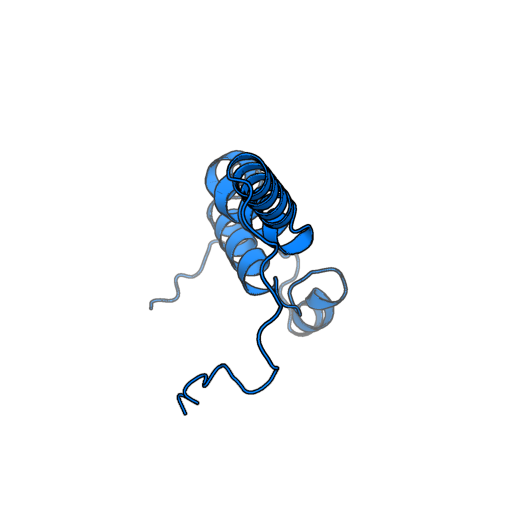796 O O . PRO A 1 96 ? -0.692 -13.826 23.187 1.00 76.31 96 PRO A O 1
ATOM 799 N N . ASP A 1 97 ? -1.530 -14.454 25.180 1.00 73.56 97 ASP A N 1
ATOM 800 C CA . ASP A 1 97 ? -1.104 -15.863 25.115 1.00 73.56 97 ASP A CA 1
ATOM 801 C C . ASP A 1 97 ? -2.237 -16.840 24.748 1.00 73.56 97 ASP A C 1
ATOM 803 O O . ASP A 1 97 ? -2.046 -18.054 24.709 1.00 73.56 97 ASP A O 1
ATOM 807 N N . SER A 1 98 ? -3.442 -16.334 24.467 1.00 71.31 98 SER A N 1
ATOM 808 C CA . SER A 1 98 ? -4.615 -17.183 24.188 1.00 71.31 98 SER A CA 1
ATOM 809 C C . SER A 1 98 ? -4.633 -17.789 22.780 1.00 71.31 98 SER A C 1
ATOM 811 O O . SER A 1 98 ? -5.420 -18.696 22.506 1.00 71.31 98 SER A O 1
ATOM 813 N N . VAL A 1 99 ? -3.767 -17.314 21.881 1.00 72.94 99 VAL A N 1
ATOM 814 C CA . VAL A 1 99 ? -3.669 -17.810 20.506 1.00 72.94 99 VAL A CA 1
ATOM 815 C C . VAL A 1 99 ? -2.435 -18.697 20.390 1.00 72.94 99 VAL A C 1
ATOM 817 O O . VAL A 1 99 ? -1.325 -18.216 20.175 1.00 72.94 99 VAL A O 1
ATOM 820 N N . HIS A 1 100 ? -2.624 -20.012 20.510 1.00 69.50 100 HIS A N 1
ATOM 821 C CA . HIS A 1 100 ? -1.601 -20.973 20.107 1.00 69.50 100 HIS A CA 1
ATOM 822 C C . HIS A 1 100 ? -1.443 -20.935 18.585 1.00 69.50 100 HIS A C 1
ATOM 824 O O . HIS A 1 100 ? -2.192 -21.569 17.844 1.00 69.50 100 HIS A O 1
ATOM 830 N N . VAL A 1 101 ? -0.457 -20.175 18.117 1.00 70.81 101 VAL A N 1
ATOM 831 C CA . VAL A 1 101 ? 0.094 -20.350 16.775 1.00 70.81 101 VAL A CA 1
ATOM 832 C C . VAL A 1 101 ? 0.986 -21.591 16.804 1.00 70.81 101 VAL A C 1
ATOM 834 O O . VAL A 1 101 ? 1.951 -21.611 17.571 1.00 70.81 101 VAL A O 1
ATOM 837 N N . PRO A 1 102 ? 0.679 -22.647 16.028 1.00 63.88 102 PRO A N 1
ATOM 838 C CA . PRO A 1 102 ? 1.580 -23.780 15.935 1.00 63.88 102 PRO A CA 1
ATOM 839 C C . PRO A 1 102 ? 2.905 -23.275 15.367 1.00 63.88 102 PRO A C 1
ATOM 841 O O . PRO A 1 102 ? 2.943 -22.682 14.288 1.00 63.88 102 PRO A O 1
ATOM 844 N N . ILE A 1 103 ? 3.986 -23.488 16.114 1.00 64.44 103 ILE A N 1
ATOM 845 C CA . ILE A 1 103 ? 5.340 -23.264 15.619 1.00 64.44 103 ILE A CA 1
ATOM 846 C C . ILE A 1 103 ? 5.584 -24.370 14.594 1.00 64.44 103 ILE A C 1
ATOM 848 O O . ILE A 1 103 ? 5.928 -25.497 14.946 1.00 64.44 103 ILE A O 1
ATOM 852 N N . ILE A 1 104 ? 5.301 -24.073 13.330 1.00 59.50 104 ILE A N 1
ATOM 853 C CA . ILE A 1 104 ? 5.704 -24.922 12.215 1.00 59.50 104 ILE A CA 1
ATOM 854 C C . ILE A 1 104 ? 7.207 -24.668 12.051 1.00 59.50 104 ILE A C 1
ATOM 856 O O . ILE A 1 104 ? 7.601 -23.645 11.492 1.00 59.50 104 ILE A O 1
ATOM 860 N N . PHE A 1 105 ? 8.011 -25.540 12.665 1.00 46.72 105 PHE A N 1
ATOM 861 C CA . PHE A 1 105 ? 9.447 -25.665 12.408 1.00 46.72 105 PHE A CA 1
ATOM 862 C C . PHE A 1 105 ? 9.696 -26.223 11.005 1.00 46.72 105 PHE A C 1
ATOM 864 O O . PHE A 1 105 ? 8.907 -27.097 10.573 1.00 46.72 105 PHE A O 1
#

Organism: Ridgeia piscesae (NCBI:txid27915)

InterPro domains:
  IPR019342 NADH:ubiquinone oxidoreductase, iron-sulphur subunit 5 [PF10200] (31-85)

Radius of gyration: 20.34 Å; chains: 1; bounding box: 54×30×48 Å

pLDDT: mean 79.88, std 15.97, range [33.44, 97.5]